Protein AF-A0ABD6C9A1-F1 (afdb_monomer_lite)

Structure (mmCIF, N/CA/C/O backbone):
data_AF-A0ABD6C9A1-F1
#
_entry.id   AF-A0ABD6C9A1-F1
#
loop_
_atom_site.group_PDB
_atom_site.id
_atom_site.type_symbol
_atom_site.label_atom_id
_atom_site.label_alt_id
_atom_site.label_comp_id
_atom_site.label_asym_id
_atom_site.label_entity_id
_atom_site.label_seq_id
_atom_site.pdbx_PDB_ins_code
_atom_site.Cartn_x
_atom_site.Cartn_y
_atom_site.Cartn_z
_atom_site.occupancy
_atom_site.B_iso_or_equiv
_atom_site.auth_seq_id
_atom_site.auth_comp_id
_atom_site.auth_asym_id
_atom_site.auth_atom_id
_atom_site.pdbx_PDB_model_num
ATOM 1 N N . MET A 1 1 ? 6.194 -6.596 13.040 1.00 54.50 1 MET A N 1
ATOM 2 C CA . MET A 1 1 ? 5.367 -5.619 12.295 1.00 54.50 1 MET A CA 1
ATOM 3 C C . MET A 1 1 ? 4.281 -5.086 13.211 1.00 54.50 1 MET A C 1
ATOM 5 O O . MET A 1 1 ? 3.505 -5.885 13.718 1.00 54.50 1 MET A O 1
ATOM 9 N N . SER A 1 2 ? 4.212 -3.775 13.443 1.00 66.62 2 SER A N 1
ATOM 10 C CA . SER A 1 2 ? 3.061 -3.197 14.144 1.00 66.62 2 SER A CA 1
ATOM 11 C C . SER A 1 2 ? 1.983 -2.863 13.116 1.00 66.62 2 SER A C 1
ATOM 13 O O . SER A 1 2 ? 2.214 -2.057 12.218 1.00 66.62 2 SER A O 1
ATOM 15 N N . VAL A 1 3 ? 0.799 -3.468 13.243 1.00 71.50 3 VAL A N 1
ATOM 16 C CA . VAL A 1 3 ? -0.378 -3.214 12.381 1.00 71.50 3 VAL A CA 1
ATOM 17 C C . VAL A 1 3 ? -0.728 -1.716 12.319 1.00 71.50 3 VAL A C 1
ATOM 19 O O . VAL A 1 3 ? -1.275 -1.229 11.326 1.00 71.50 3 VAL A O 1
ATOM 22 N N . LYS A 1 4 ? -0.348 -0.969 13.365 1.00 79.00 4 LYS A N 1
ATOM 23 C CA . LYS A 1 4 ? -0.512 0.482 13.471 1.00 79.00 4 LYS A CA 1
ATOM 24 C C . LYS A 1 4 ? 0.275 1.231 12.393 1.00 79.00 4 LYS A C 1
ATOM 26 O O . LYS A 1 4 ? -0.329 2.020 11.681 1.00 79.00 4 LYS A O 1
ATOM 31 N N . SER A 1 5 ? 1.564 0.937 12.201 1.00 79.94 5 SER A N 1
ATOM 32 C CA . SER A 1 5 ? 2.413 1.639 11.219 1.00 79.94 5 SER A CA 1
ATOM 33 C C . SER A 1 5 ? 1.922 1.450 9.785 1.00 79.94 5 SER A C 1
ATOM 35 O O . SER A 1 5 ? 1.918 2.396 9.004 1.00 79.94 5 SER A O 1
ATOM 37 N N . PHE A 1 6 ? 1.417 0.258 9.462 1.00 82.88 6 PHE A N 1
ATOM 38 C CA . PHE A 1 6 ? 0.856 -0.031 8.143 1.00 82.88 6 PHE A CA 1
ATOM 39 C C . PHE A 1 6 ? -0.448 0.723 7.883 1.00 82.88 6 PHE A C 1
ATOM 41 O O . PHE A 1 6 ? -0.641 1.314 6.824 1.00 82.88 6 PHE A O 1
ATOM 48 N N . THR A 1 7 ? -1.339 0.744 8.875 1.00 86.19 7 THR A N 1
ATOM 49 C CA . THR A 1 7 ? -2.603 1.488 8.789 1.00 86.19 7 THR A CA 1
ATOM 50 C C . THR A 1 7 ? -2.351 2.994 8.705 1.00 86.19 7 THR A C 1
ATOM 52 O O . THR A 1 7 ? -3.020 3.691 7.939 1.00 86.19 7 THR A O 1
ATOM 55 N N . THR A 1 8 ? -1.340 3.492 9.422 1.00 89.62 8 THR A N 1
ATOM 56 C CA . THR A 1 8 ? -0.876 4.877 9.313 1.00 89.62 8 THR A CA 1
ATOM 57 C C . THR A 1 8 ? -0.349 5.168 7.911 1.00 89.62 8 THR A C 1
ATOM 59 O O . THR A 1 8 ? -0.809 6.125 7.299 1.00 89.62 8 THR A O 1
ATOM 62 N N . ALA A 1 9 ? 0.523 4.324 7.352 1.00 89.81 9 ALA A N 1
ATOM 63 C CA . ALA A 1 9 ? 1.050 4.501 5.997 1.00 89.81 9 ALA A CA 1
ATOM 64 C C . ALA A 1 9 ? -0.063 4.564 4.937 1.00 89.81 9 ALA A C 1
ATOM 66 O O . ALA A 1 9 ? -0.061 5.448 4.086 1.00 89.81 9 ALA A O 1
ATOM 67 N N . LEU A 1 10 ? -1.056 3.672 5.028 1.00 86.69 10 LEU A N 1
ATOM 68 C CA . LEU A 1 10 ? -2.237 3.670 4.154 1.00 86.69 10 LEU A CA 1
ATOM 69 C C . LEU A 1 10 ? -3.047 4.963 4.278 1.00 86.69 10 LEU A C 1
ATOM 71 O O . LEU A 1 10 ? -3.502 5.515 3.278 1.00 86.69 10 LEU A O 1
ATOM 75 N N . THR A 1 11 ? -3.224 5.450 5.506 1.00 89.88 11 THR A N 1
ATOM 76 C CA . THR A 1 11 ? -3.957 6.693 5.775 1.00 89.88 11 THR A CA 1
ATOM 77 C C . THR A 1 11 ? -3.207 7.899 5.218 1.00 89.88 11 THR A C 1
ATOM 79 O O . THR A 1 11 ? -3.817 8.746 4.574 1.00 89.88 11 THR A O 1
ATOM 82 N N . LEU A 1 12 ? -1.887 7.953 5.403 1.00 89.88 12 LEU A N 1
ATOM 83 C CA . LEU A 1 12 ? -1.034 9.020 4.881 1.00 89.88 12 LEU A CA 1
ATOM 84 C C . LEU A 1 12 ? -0.972 9.011 3.349 1.00 89.88 12 LEU A C 1
ATOM 86 O O . LEU A 1 12 ? -1.023 10.076 2.737 1.00 89.88 12 LEU A O 1
ATOM 90 N N . TYR A 1 13 ? -0.943 7.827 2.730 1.00 89.69 13 TYR A N 1
ATOM 91 C CA . TYR A 1 13 ? -1.074 7.686 1.279 1.00 89.69 13 TYR A CA 1
ATOM 92 C C . TYR A 1 13 ? -2.428 8.217 0.789 1.00 89.69 13 TYR A C 1
ATOM 94 O O . TYR A 1 13 ? -2.494 9.014 -0.147 1.00 89.69 13 TYR A O 1
ATOM 102 N N . ARG A 1 14 ? -3.525 7.847 1.471 1.00 86.88 14 ARG A N 1
ATOM 103 C CA . ARG A 1 14 ? -4.880 8.323 1.142 1.00 86.88 14 ARG A CA 1
ATOM 104 C C . ARG A 1 14 ? -5.021 9.840 1.284 1.00 86.88 14 ARG A C 1
ATOM 106 O O . ARG A 1 14 ? -5.684 10.463 0.463 1.00 86.88 14 ARG A O 1
ATOM 113 N N . SER A 1 15 ? -4.392 10.427 2.299 1.00 88.81 15 SER A N 1
ATOM 114 C CA . SER A 1 15 ? -4.349 11.878 2.520 1.00 88.81 15 SER A CA 1
ATOM 115 C C . SER A 1 15 ? -3.362 12.608 1.602 1.00 88.81 15 SER A C 1
ATOM 117 O O . SER A 1 15 ? -3.153 13.804 1.782 1.00 88.81 15 SER A O 1
ATOM 119 N N . GLN A 1 16 ? -2.744 11.912 0.637 1.00 86.62 16 GLN A N 1
ATOM 120 C CA . GLN A 1 16 ? -1.740 12.455 -0.287 1.00 86.62 16 GLN A CA 1
ATOM 121 C C . GLN A 1 16 ? -0.508 13.048 0.412 1.00 86.62 16 GLN A C 1
ATOM 123 O O . GLN A 1 16 ? 0.226 13.835 -0.176 1.00 86.62 16 GLN A O 1
ATOM 128 N N . THR A 1 17 ? -0.274 12.668 1.668 1.00 90.69 17 THR A N 1
ATOM 129 C CA . THR A 1 17 ? 0.874 13.119 2.459 1.00 90.69 17 THR A CA 1
ATOM 130 C C . THR A 1 17 ? 2.138 12.360 2.078 1.00 90.69 17 THR A C 1
ATOM 132 O O . THR A 1 17 ? 3.219 12.934 2.097 1.00 90.69 17 THR A O 1
ATOM 135 N N . LEU A 1 18 ? 1.998 11.076 1.736 1.00 89.00 18 LEU A N 1
ATOM 136 C CA . LEU A 1 18 ? 3.098 10.210 1.318 1.00 89.00 18 LEU A CA 1
ATOM 137 C C . LEU A 1 18 ? 2.831 9.642 -0.076 1.00 89.00 18 LEU A C 1
ATOM 139 O O . LEU A 1 18 ? 1.701 9.255 -0.386 1.00 89.00 18 LEU A O 1
ATOM 143 N N . SER A 1 19 ? 3.885 9.543 -0.883 1.00 90.12 19 SER A N 1
ATOM 144 C CA . SER A 1 19 ? 3.888 8.742 -2.114 1.00 90.12 19 SER A CA 1
ATOM 145 C C . SER A 1 19 ? 3.895 7.246 -1.792 1.00 90.12 19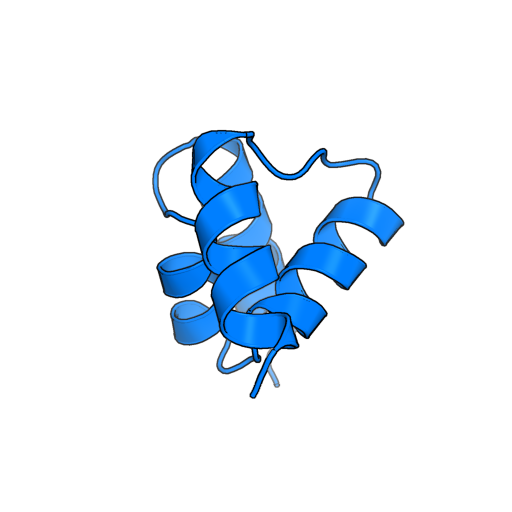 SER A C 1
ATOM 147 O O . SER A 1 19 ? 4.145 6.846 -0.650 1.00 90.12 19 SER A O 1
ATOM 149 N N . LEU A 1 20 ? 3.640 6.397 -2.789 1.00 89.31 20 LEU A N 1
ATOM 150 C CA . LEU A 1 20 ? 3.570 4.946 -2.596 1.00 89.31 20 LEU A CA 1
ATOM 151 C C . L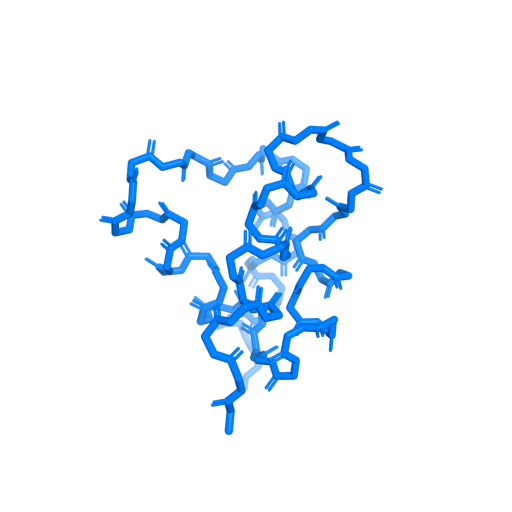EU A 1 20 ? 4.880 4.374 -2.034 1.00 89.31 20 LEU A C 1
ATOM 153 O O . LEU A 1 20 ? 4.836 3.549 -1.122 1.00 89.31 20 LEU A O 1
ATOM 157 N N . GLU A 1 21 ? 6.029 4.858 -2.513 1.00 90.50 21 GLU A N 1
ATOM 158 C CA . GLU A 1 21 ? 7.356 4.492 -1.998 1.00 90.50 21 GLU A CA 1
ATOM 159 C C . GLU A 1 21 ? 7.557 4.895 -0.546 1.00 90.50 21 GLU A C 1
ATOM 161 O O . GLU A 1 21 ? 7.938 4.064 0.273 1.00 90.50 21 GLU A O 1
ATOM 166 N N . GLN A 1 22 ? 7.227 6.136 -0.191 1.00 90.38 22 GLN A N 1
ATOM 167 C CA . GLN A 1 22 ? 7.384 6.601 1.185 1.00 90.38 22 GLN A CA 1
ATOM 168 C C . GLN A 1 22 ? 6.453 5.858 2.144 1.00 90.38 22 GLN A C 1
ATOM 170 O O . GLN A 1 22 ? 6.821 5.571 3.279 1.00 90.38 22 GLN A O 1
ATOM 175 N N . ALA A 1 23 ? 5.244 5.518 1.699 1.00 90.69 23 ALA A N 1
ATOM 176 C CA . ALA A 1 23 ? 4.310 4.733 2.492 1.00 90.69 23 ALA A CA 1
ATOM 177 C C . ALA A 1 23 ? 4.806 3.281 2.670 1.00 90.69 23 ALA A C 1
ATOM 179 O O . ALA A 1 23 ? 4.639 2.688 3.741 1.00 90.69 23 ALA A O 1
ATOM 180 N N . ALA A 1 24 ? 5.449 2.723 1.642 1.00 89.94 24 ALA A N 1
ATOM 181 C CA . ALA A 1 24 ? 6.082 1.413 1.692 1.00 89.94 24 ALA A CA 1
ATOM 182 C C . ALA A 1 24 ? 7.290 1.410 2.653 1.00 89.94 24 ALA A C 1
ATOM 184 O O . ALA A 1 24 ? 7.341 0.583 3.565 1.00 89.94 24 ALA A O 1
ATOM 185 N N . GLU A 1 25 ? 8.179 2.400 2.539 1.00 90.19 25 GLU A N 1
ATOM 186 C CA . GLU A 1 25 ? 9.337 2.606 3.416 1.00 90.19 25 GLU A CA 1
ATOM 187 C C . GLU A 1 25 ? 8.917 2.810 4.878 1.00 90.19 25 GLU A C 1
ATOM 189 O O . GLU A 1 25 ? 9.404 2.112 5.771 1.00 90.19 25 GLU A O 1
ATOM 194 N N . TYR A 1 26 ? 7.923 3.673 5.121 1.00 88.62 26 TYR A N 1
ATOM 195 C CA . TYR A 1 26 ? 7.375 3.942 6.454 1.00 88.62 26 TYR A CA 1
ATOM 196 C C 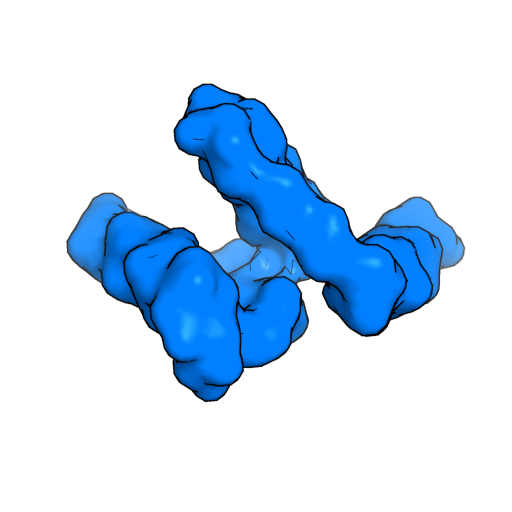. TYR A 1 26 ? 6.840 2.679 7.139 1.00 88.62 26 TYR A C 1
ATOM 198 O O . TYR A 1 26 ? 6.911 2.534 8.361 1.00 88.62 26 TYR A O 1
ATOM 206 N N . SER A 1 27 ? 6.291 1.745 6.360 1.00 86.25 27 SER A N 1
ATOM 207 C CA . SER A 1 27 ? 5.803 0.470 6.877 1.00 86.25 27 SER A CA 1
ATOM 208 C C . SER A 1 27 ? 6.809 -0.685 6.735 1.00 86.25 27 SER A C 1
ATOM 210 O O . SER A 1 27 ? 6.445 -1.824 7.051 1.00 86.25 27 SER A O 1
ATOM 212 N N . SER A 1 28 ? 8.042 -0.416 6.285 1.00 87.81 28 SER A N 1
ATOM 213 C CA . SER A 1 28 ? 9.076 -1.408 5.943 1.00 87.81 28 SER A CA 1
ATOM 214 C C . SER A 1 28 ? 8.542 -2.561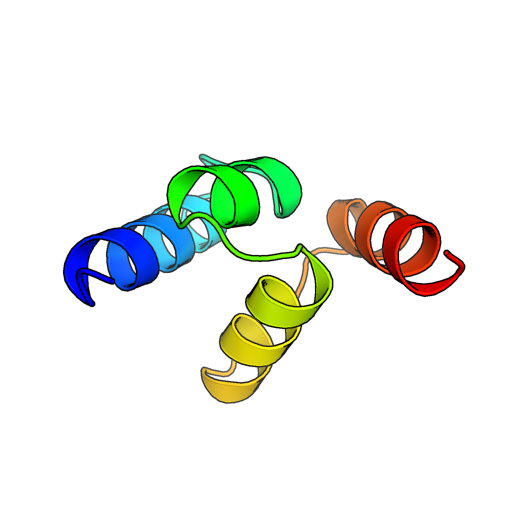 5.084 1.00 87.81 28 SER A C 1
ATOM 216 O O . SER A 1 28 ? 8.767 -3.739 5.372 1.00 87.81 28 SER A O 1
ATOM 218 N N . VAL A 1 29 ? 7.779 -2.227 4.046 1.00 87.81 29 VAL A N 1
ATOM 219 C CA . VAL A 1 29 ? 7.303 -3.169 3.027 1.00 87.81 29 VAL A CA 1
ATOM 220 C C . VAL A 1 29 ? 7.778 -2.731 1.654 1.00 87.81 29 VAL A C 1
ATOM 222 O O . VAL A 1 29 ? 8.076 -1.564 1.435 1.00 87.81 29 VAL A O 1
ATOM 225 N N . SER A 1 30 ? 7.798 -3.660 0.707 1.00 89.69 30 SER A N 1
ATOM 226 C CA . SER A 1 30 ? 8.032 -3.329 -0.695 1.00 89.69 30 SER A CA 1
ATOM 227 C C . SER A 1 30 ? 6.842 -2.562 -1.282 1.00 89.69 30 SER A C 1
ATOM 229 O O . SER A 1 30 ? 5.684 -2.833 -0.946 1.00 89.69 30 SER A O 1
ATOM 231 N N . VAL A 1 31 ? 7.124 -1.670 -2.228 1.00 90.38 31 VAL A N 1
ATOM 232 C CA . VAL A 1 31 ? 6.144 -0.935 -3.047 1.00 90.38 31 VAL A CA 1
ATOM 233 C C . VAL A 1 31 ? 5.023 -1.83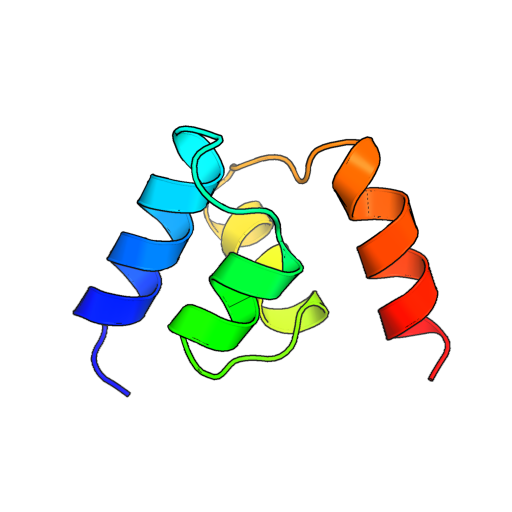6 -3.598 1.00 90.38 31 VAL A C 1
ATOM 235 O O . VAL A 1 31 ? 3.853 -1.540 -3.336 1.00 90.38 31 VAL A O 1
ATOM 238 N N . PRO A 1 32 ? 5.306 -2.984 -4.256 1.00 90.38 32 PRO A N 1
ATOM 239 C CA . PRO A 1 32 ? 4.252 -3.867 -4.765 1.00 90.38 32 PRO A CA 1
ATOM 240 C C . PRO A 1 32 ? 3.373 -4.473 -3.664 1.00 90.38 32 PRO A C 1
ATOM 242 O O . PRO A 1 32 ? 2.169 -4.676 -3.851 1.00 90.38 32 PRO A O 1
ATOM 245 N N . LYS A 1 33 ? 3.936 -4.713 -2.475 1.00 89.62 33 LYS A N 1
ATOM 246 C CA . LYS A 1 33 ? 3.185 -5.211 -1.316 1.00 89.62 33 LYS A CA 1
ATOM 247 C C . LYS A 1 33 ? 2.269 -4.133 -0.740 1.00 89.62 33 LYS A C 1
ATOM 249 O O . LYS A 1 33 ? 1.142 -4.438 -0.347 1.00 89.62 33 LYS A O 1
ATOM 254 N N . MET A 1 34 ? 2.724 -2.881 -0.736 1.00 90.19 34 MET A N 1
ATOM 255 C CA . MET A 1 34 ? 1.910 -1.732 -0.347 1.00 90.19 34 MET A CA 1
ATOM 256 C C . MET A 1 34 ? 0.756 -1.504 -1.333 1.00 90.19 34 MET A C 1
ATOM 258 O O . MET A 1 34 ? -0.394 -1.384 -0.912 1.00 90.19 34 MET A O 1
ATOM 262 N N . ALA A 1 35 ? 1.032 -1.554 -2.639 1.00 90.50 35 ALA A N 1
ATOM 263 C CA . ALA A 1 35 ? 0.022 -1.461 -3.695 1.00 90.50 35 ALA A CA 1
ATOM 264 C C . ALA A 1 35 ? -1.031 -2.575 -3.605 1.00 90.50 35 ALA A C 1
ATOM 266 O O . ALA A 1 35 ? -2.232 -2.308 -3.646 1.00 90.50 35 ALA A O 1
ATOM 267 N N . SER A 1 36 ? -0.596 -3.819 -3.393 1.00 89.94 36 SER A N 1
ATOM 268 C CA . SER A 1 36 ? -1.506 -4.957 -3.204 1.00 89.94 36 SER A CA 1
ATOM 269 C C . SER A 1 36 ? -2.432 -4.749 -2.002 1.00 89.94 36 SER A C 1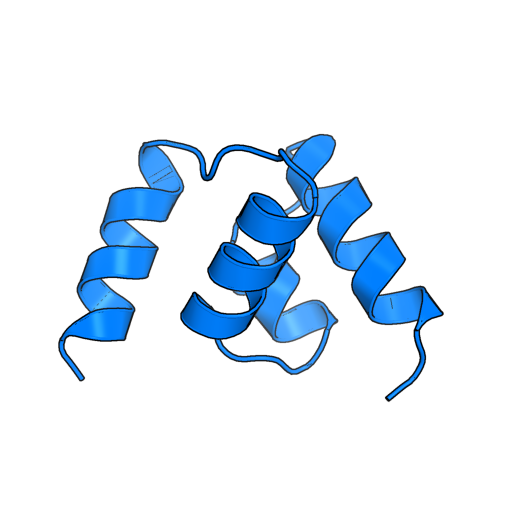
ATOM 271 O O . SER A 1 36 ? -3.619 -5.067 -2.049 1.00 89.94 36 SER A O 1
ATOM 273 N N . ALA A 1 37 ? -1.912 -4.168 -0.921 1.00 89.50 37 ALA A N 1
ATOM 274 C CA . ALA A 1 37 ? -2.681 -3.901 0.286 1.00 89.50 37 ALA A CA 1
ATOM 275 C C . ALA A 1 37 ? -3.623 -2.695 0.190 1.00 89.50 37 ALA A C 1
ATOM 277 O O . ALA A 1 37 ? -4.635 -2.664 0.897 1.00 89.50 37 ALA A O 1
ATOM 278 N N . LEU A 1 38 ? -3.291 -1.716 -0.655 1.00 89.00 38 LEU A N 1
ATOM 279 C CA . LEU A 1 38 ? -4.191 -0.641 -1.067 1.00 89.00 38 LEU A CA 1
ATOM 280 C C . LEU A 1 38 ? -5.362 -1.231 -1.864 1.00 89.00 38 LEU A C 1
ATOM 282 O O . LEU A 1 38 ? -6.516 -1.026 -1.487 1.00 89.00 38 LEU A O 1
ATOM 286 N N . GLY A 1 39 ? -5.068 -2.065 -2.868 1.00 88.56 39 GLY A N 1
ATOM 287 C CA . GLY A 1 39 ? -6.073 -2.759 -3.678 1.00 88.56 39 GLY A CA 1
ATOM 288 C C . GLY A 1 39 ? -7.001 -3.654 -2.853 1.00 88.56 39 GLY A C 1
ATOM 289 O O . GLY A 1 39 ? -8.219 -3.558 -2.980 1.00 88.56 39 GLY A O 1
ATOM 290 N N . ALA A 1 40 ? -6.453 -4.438 -1.918 1.00 89.25 40 ALA A N 1
ATOM 291 C CA . ALA A 1 40 ? -7.236 -5.272 -1.000 1.00 89.25 40 ALA A CA 1
ATOM 292 C C . ALA A 1 40 ? -8.188 -4.469 -0.089 1.00 89.25 40 ALA A C 1
ATOM 294 O O . ALA A 1 40 ? -9.139 -5.023 0.454 1.00 89.25 40 ALA A O 1
ATOM 295 N N . ARG A 1 41 ? -7.937 -3.165 0.088 1.00 86.44 41 ARG A N 1
ATOM 296 C CA . ARG A 1 41 ? -8.774 -2.238 0.866 1.00 86.44 41 ARG A CA 1
ATOM 297 C C . ARG A 1 41 ? -9.633 -1.319 -0.008 1.00 86.44 41 ARG A C 1
ATOM 299 O O . ARG A 1 41 ? -10.258 -0.406 0.524 1.00 86.44 41 ARG A O 1
ATOM 306 N N . GLY A 1 42 ? -9.652 -1.534 -1.325 1.00 88.06 42 GLY A N 1
ATOM 307 C CA . GLY A 1 42 ? -10.395 -0.704 -2.275 1.00 88.06 42 GLY A CA 1
ATOM 308 C C . GLY A 1 42 ? -9.813 0.699 -2.465 1.00 88.06 42 GLY A C 1
ATOM 309 O O . GLY A 1 42 ? -10.516 1.594 -2.925 1.00 88.06 42 GLY A O 1
ATOM 310 N N . ILE A 1 43 ? -8.547 0.915 -2.096 1.00 87.44 43 ILE A N 1
ATOM 311 C CA . ILE A 1 43 ? -7.859 2.190 -2.297 1.00 87.44 43 ILE A CA 1
ATOM 312 C C . ILE A 1 43 ? -7.117 2.114 -3.638 1.00 87.44 43 ILE A C 1
ATOM 314 O O . ILE A 1 43 ? -6.231 1.270 -3.792 1.00 87.44 43 ILE A O 1
ATOM 318 N N . PRO A 1 44 ? -7.453 2.965 -4.621 1.00 85.62 44 PRO A N 1
ATOM 319 C CA . PRO A 1 44 ? -6.771 2.954 -5.905 1.00 85.62 44 PRO A CA 1
ATOM 320 C C . PRO A 1 44 ? -5.344 3.499 -5.770 1.00 85.62 44 PRO A C 1
ATOM 322 O O . PRO A 1 44 ? -5.112 4.516 -5.114 1.00 85.62 44 PRO A O 1
ATOM 325 N N . VAL A 1 45 ? -4.391 2.841 -6.434 1.00 88.00 45 VAL A N 1
ATOM 326 C CA . VAL A 1 45 ? -3.042 3.388 -6.642 1.00 88.00 45 VAL A CA 1
ATOM 327 C C . VAL A 1 45 ? -3.140 4.540 -7.639 1.00 88.00 45 VAL A C 1
ATOM 329 O O . VAL A 1 45 ? -3.721 4.379 -8.719 1.00 88.00 45 VAL A O 1
ATOM 332 N N . ARG A 1 46 ? -2.593 5.698 -7.264 1.00 87.56 46 ARG A N 1
ATOM 333 C CA . ARG A 1 46 ? -2.594 6.922 -8.075 1.00 87.56 46 ARG A CA 1
ATOM 334 C C . ARG A 1 46 ? -1.768 6.720 -9.338 1.00 87.56 46 ARG A C 1
ATOM 336 O O . ARG A 1 46 ? -0.777 6.003 -9.322 1.00 87.56 46 ARG A O 1
ATOM 343 N N . GLU A 1 47 ? -2.134 7.407 -10.413 1.00 84.38 47 GLU A N 1
ATOM 344 C CA . GLU A 1 47 ? -1.443 7.285 -11.703 1.00 84.38 47 GLU A CA 1
ATOM 345 C C . GLU A 1 47 ? 0.045 7.647 -11.619 1.00 84.38 47 GLU A C 1
ATOM 347 O O . GLU A 1 47 ? 0.867 6.929 -12.173 1.00 84.38 47 GLU A O 1
ATOM 352 N N . VAL A 1 48 ? 0.401 8.672 -10.835 1.00 84.62 48 VAL A N 1
ATOM 353 C CA . VAL A 1 48 ? 1.805 9.052 -10.582 1.00 84.62 48 VAL A CA 1
ATOM 354 C C . VAL A 1 48 ? 2.613 7.941 -9.905 1.00 84.62 48 VAL A C 1
ATOM 356 O O . VAL A 1 48 ? 3.792 7.772 -10.184 1.00 84.62 48 VAL A O 1
ATOM 359 N N . ASP A 1 49 ? 1.971 7.144 -9.050 1.00 88.00 49 ASP A N 1
ATOM 360 C CA . ASP A 1 49 ? 2.613 6.028 -8.357 1.00 88.00 49 ASP A CA 1
ATOM 361 C C . ASP A 1 49 ? 2.546 4.725 -9.167 1.00 88.00 49 ASP A C 1
ATOM 363 O O . ASP A 1 49 ? 3.202 3.750 -8.809 1.00 88.00 49 ASP A O 1
ATOM 367 N N . ARG A 1 50 ? 1.747 4.668 -10.244 1.00 84.94 50 ARG A N 1
ATOM 368 C CA . ARG A 1 50 ? 1.699 3.492 -11.126 1.00 84.94 50 ARG A CA 1
ATOM 369 C C . ARG A 1 50 ? 2.982 3.336 -11.922 1.00 84.94 50 ARG A C 1
ATOM 371 O O . ARG A 1 50 ? 3.390 2.204 -12.137 1.00 84.94 50 ARG A O 1
ATOM 378 N N . ASP A 1 51 ? 3.600 4.443 -12.320 1.00 86.00 51 ASP A N 1
ATOM 379 C CA . ASP A 1 51 ? 4.898 4.436 -12.999 1.00 86.00 51 ASP A CA 1
ATOM 380 C C . ASP A 1 51 ? 5.985 3.861 -12.079 1.00 86.00 51 ASP A C 1
ATOM 382 O O . ASP A 1 51 ? 6.685 2.916 -12.430 1.00 86.00 51 ASP A O 1
ATOM 386 N N . VAL A 1 52 ? 5.995 4.321 -10.827 1.00 85.50 52 VAL A N 1
ATOM 387 C CA . VAL A 1 52 ? 6.875 3.820 -9.765 1.00 85.50 52 VAL A CA 1
ATOM 388 C C . VAL A 1 52 ? 6.611 2.344 -9.454 1.00 85.50 52 VAL A C 1
ATOM 390 O O . VAL A 1 52 ? 7.540 1.549 -9.334 1.00 85.50 52 VAL A O 1
ATOM 393 N N . LEU A 1 53 ? 5.341 1.945 -9.354 1.00 86.44 53 LEU A N 1
ATOM 394 C CA . LEU A 1 53 ? 4.959 0.548 -9.158 1.00 86.44 53 LEU A CA 1
ATOM 395 C C . LEU A 1 53 ? 5.402 -0.334 -10.332 1.00 86.44 53 LEU A C 1
ATOM 397 O O . LEU A 1 53 ? 5.827 -1.461 -10.101 1.00 86.44 53 LEU A O 1
ATOM 401 N N . ALA A 1 54 ? 5.296 0.159 -11.568 1.00 84.62 54 ALA A N 1
ATOM 402 C CA . ALA A 1 54 ? 5.718 -0.560 -12.765 1.00 84.62 54 ALA A CA 1
ATOM 403 C C . ALA A 1 54 ? 7.245 -0.692 -12.841 1.00 84.62 54 ALA A C 1
ATOM 405 O O . ALA A 1 54 ? 7.737 -1.772 -13.155 1.00 84.62 54 ALA A O 1
ATOM 406 N N . ALA A 1 55 ? 7.987 0.361 -12.484 1.00 84.69 55 ALA A N 1
ATOM 407 C CA . ALA A 1 55 ? 9.444 0.328 -12.396 1.00 84.69 55 ALA A CA 1
ATOM 408 C C . ALA A 1 55 ? 9.933 -0.691 -11.351 1.00 84.69 55 ALA A C 1
ATOM 410 O O . ALA A 1 55 ? 10.845 -1.462 -11.621 1.00 84.69 55 ALA A O 1
ATOM 411 N N . GLN A 1 56 ? 9.274 -0.750 -10.190 1.00 77.75 56 GLN A N 1
ATOM 412 C CA . GLN A 1 56 ? 9.610 -1.654 -9.078 1.00 77.75 56 GLN A CA 1
ATOM 413 C C . GLN A 1 56 ? 9.096 -3.098 -9.269 1.00 77.75 56 GLN A C 1
ATOM 415 O O . GLN A 1 56 ? 9.369 -3.962 -8.440 1.00 77.75 56 GLN A O 1
ATOM 420 N N . ALA A 1 57 ? 8.292 -3.360 -10.305 1.00 72.38 57 ALA A N 1
ATOM 421 C CA . ALA A 1 57 ? 7.802 -4.698 -10.657 1.00 72.38 57 ALA A CA 1
ATOM 422 C C . ALA A 1 57 ? 8.606 -5.353 -11.796 1.00 72.38 57 ALA A C 1
ATOM 424 O O . ALA A 1 57 ? 8.341 -6.506 -12.134 1.00 72.38 57 ALA A O 1
ATOM 425 N N . ALA A 1 58 ? 9.536 -4.611 -12.405 1.00 66.75 58 ALA A N 1
ATOM 426 C CA . ALA A 1 58 ? 10.407 -5.069 -13.486 1.00 66.75 58 ALA A CA 1
ATOM 427 C C . ALA A 1 58 ? 11.817 -5.486 -13.009 1.00 66.75 58 ALA A C 1
ATOM 429 O O . ALA A 1 58 ? 12.630 -5.882 -13.845 1.00 66.75 58 ALA A O 1
ATOM 430 N N . ASP A 1 59 ? 12.080 -5.395 -11.700 1.00 53.53 59 ASP A N 1
ATOM 431 C CA . ASP A 1 59 ? 13.290 -5.857 -10.995 1.00 53.53 59 ASP A CA 1
ATOM 432 C C . ASP A 1 59 ? 13.032 -7.221 -10.324 1.00 53.53 59 ASP A C 1
ATOM 434 O O . ASP A 1 59 ? 13.918 -8.103 -10.401 1.00 53.53 59 ASP A O 1
#

Foldseek 3Di:
DPPVQLVVLLVCVVVVNDALCRSCVSVVHDSLVNCVVCVVVVHHHDPVCVVVVVVSVVD

Secondary structure (DSSP, 8-state):
--HHHHHHHHHHHHTTSS-HHHHHHHTT--HHHHHHHHHTTTPPPPHHHHHHHHHTT--

Radius of gyration: 10.32 Å; chains: 1; bounding box: 24×19×28 Å

pLDDT: mean 85.25, std 7.97, range [53.53, 90.69]

InterPro domains:
  IPR055741 Protein of unknown function DUF7317 [PF24001] (1-49)

Organism: NCBI:txid1126241

Sequence (59 aa):
MSVKSFTTALTLYRSQTLSLEQAAEYSSVSVPKMASALGARGIPVREVDRDVLAAQAAD